Protein AF-A0A0A1ZXY6-F1 (afdb_monomer_lite)

Secondary structure (DSSP, 8-state):
---HHHHHHHHHHHHHHHHHHHHHHHHHHHHHHHHHHHHHHHHHHHHTTT-S-HHHHHHHTTPPP-TTS-HHHHHHHHHHHHHT--

Radius of gyration: 23.11 Å; chains: 1; bounding box: 60×26×53 Å

Structure (mmCIF, N/CA/C/O backbone):
data_AF-A0A0A1ZXY6-F1
#
_entry.id   AF-A0A0A1ZXY6-F1
#
loop_
_atom_site.group_PDB
_atom_site.id
_atom_site.type_symbol
_atom_site.label_atom_id
_atom_site.label_alt_id
_atom_site.label_comp_id
_atom_site.label_asym_id
_atom_site.label_entity_id
_atom_site.label_seq_id
_atom_site.pdbx_PDB_ins_code
_atom_site.Cartn_x
_atom_site.Cartn_y
_atom_site.Cartn_z
_atom_site.occupancy
_atom_site.B_iso_or_equiv
_atom_site.auth_seq_id
_atom_site.auth_comp_id
_atom_site.auth_asym_id
_atom_site.auth_atom_id
_atom_site.pdbx_PDB_model_num
ATOM 1 N N . MET A 1 1 ? 36.907 13.466 -35.858 1.00 61.16 1 MET A N 1
ATOM 2 C CA . MET A 1 1 ? 36.997 12.414 -34.824 1.00 61.16 1 MET A CA 1
ATOM 3 C C . MET A 1 1 ? 35.591 11.937 -34.515 1.00 61.16 1 MET A C 1
ATOM 5 O O . MET A 1 1 ? 34.806 12.722 -33.999 1.00 61.16 1 MET A O 1
ATOM 9 N N . GLU A 1 2 ? 35.236 10.707 -34.888 1.00 66.81 2 GLU A N 1
ATOM 10 C CA . GLU A 1 2 ? 33.933 10.160 -34.501 1.00 66.81 2 GLU A CA 1
ATOM 11 C C . GLU A 1 2 ? 33.916 9.880 -32.998 1.00 66.81 2 GLU A C 1
ATOM 13 O O . GLU A 1 2 ? 34.790 9.200 -32.457 1.00 66.81 2 GLU A O 1
ATOM 18 N N . ASN A 1 3 ? 32.925 10.435 -32.307 1.00 85.25 3 ASN A N 1
ATOM 19 C CA . ASN A 1 3 ? 32.780 10.239 -30.877 1.00 85.25 3 ASN A CA 1
ATOM 20 C C . ASN A 1 3 ? 32.243 8.821 -30.618 1.00 85.25 3 ASN A C 1
ATOM 22 O O . ASN A 1 3 ? 31.087 8.522 -30.926 1.00 85.25 3 ASN A O 1
ATOM 26 N N . LYS A 1 4 ? 33.080 7.952 -30.038 1.00 85.69 4 LYS A N 1
ATOM 27 C CA . LYS A 1 4 ? 32.733 6.556 -29.705 1.00 85.69 4 LYS A CA 1
ATOM 28 C C . LYS A 1 4 ? 31.441 6.450 -28.885 1.00 85.69 4 LYS A C 1
ATOM 30 O O . LYS A 1 4 ? 30.669 5.513 -29.076 1.00 85.69 4 LYS A O 1
ATOM 35 N N . PHE A 1 5 ? 31.164 7.437 -28.032 1.00 87.06 5 PHE A N 1
ATOM 36 C CA . PHE A 1 5 ? 29.933 7.496 -27.244 1.00 87.06 5 PHE A CA 1
ATOM 37 C C . PHE A 1 5 ? 28.683 7.697 -28.113 1.00 87.06 5 PHE A C 1
ATOM 39 O O . PHE A 1 5 ? 27.652 7.067 -27.888 1.00 87.06 5 PHE A O 1
ATOM 46 N N . TYR A 1 6 ? 28.777 8.532 -29.151 1.00 88.00 6 TYR A N 1
ATOM 47 C CA . TYR A 1 6 ? 27.666 8.796 -30.065 1.00 88.00 6 TYR A CA 1
ATOM 48 C C . TYR A 1 6 ? 27.321 7.565 -30.917 1.00 88.00 6 TYR A C 1
ATOM 50 O O . TYR A 1 6 ? 26.146 7.225 -31.056 1.00 88.00 6 TYR A O 1
ATOM 58 N N . GLN A 1 7 ? 28.337 6.864 -31.430 1.00 90.56 7 GLN A N 1
ATOM 59 C CA . GLN A 1 7 ? 28.188 5.588 -32.147 1.00 90.56 7 GLN A CA 1
ATOM 60 C C . GLN A 1 7 ? 27.518 4.527 -31.256 1.00 90.56 7 GLN A C 1
ATOM 62 O O . GLN A 1 7 ? 26.534 3.899 -31.654 1.00 90.56 7 GLN A O 1
ATOM 67 N N . TRP A 1 8 ? 27.986 4.393 -30.009 1.00 91.06 8 TRP A N 1
ATOM 68 C CA . TRP A 1 8 ? 27.390 3.481 -29.034 1.00 91.06 8 TRP A CA 1
ATOM 69 C C . TRP A 1 8 ? 25.922 3.819 -28.749 1.00 91.06 8 TRP A C 1
ATOM 71 O O . TRP A 1 8 ? 25.067 2.932 -28.826 1.00 91.06 8 TRP A O 1
ATOM 81 N N . TRP A 1 9 ? 25.614 5.095 -28.489 1.00 90.69 9 TRP A N 1
ATOM 82 C CA . TRP A 1 9 ? 24.250 5.561 -28.234 1.00 90.69 9 TRP A CA 1
ATOM 83 C C . TRP A 1 9 ? 23.335 5.310 -29.429 1.00 90.69 9 TRP A C 1
ATOM 85 O O . TRP A 1 9 ? 22.217 4.834 -29.257 1.00 90.69 9 TRP A O 1
ATOM 95 N N . LYS A 1 10 ? 23.801 5.582 -30.652 1.00 90.06 10 LYS A N 1
ATOM 96 C CA . LYS A 1 10 ? 23.039 5.334 -31.882 1.00 90.06 10 LYS A CA 1
ATOM 97 C C . LYS A 1 10 ? 22.677 3.852 -32.030 1.00 90.06 10 LYS A C 1
ATOM 99 O O . LYS A 1 10 ? 21.542 3.558 -32.394 1.00 90.06 10 LYS A O 1
ATOM 104 N N . ASN A 1 11 ? 23.595 2.945 -31.689 1.00 93.06 11 ASN A N 1
ATOM 105 C CA . ASN A 1 11 ? 23.361 1.502 -31.762 1.00 93.06 11 ASN A CA 1
ATOM 106 C C . ASN A 1 11 ? 22.439 0.985 -30.637 1.00 93.06 11 ASN A C 1
ATOM 108 O O . ASN A 1 11 ? 21.600 0.118 -30.863 1.00 93.06 11 ASN A O 1
ATOM 112 N N . HIS A 1 12 ? 22.540 1.551 -29.430 1.00 94.25 12 HIS A N 1
ATOM 113 C CA . HIS A 1 12 ? 21.802 1.067 -28.255 1.00 94.25 12 HIS A CA 1
ATOM 114 C C . HIS A 1 12 ? 20.506 1.827 -27.958 1.00 94.25 12 HIS A C 1
ATOM 116 O O . HIS A 1 12 ? 19.726 1.373 -27.121 1.00 94.25 12 HIS A O 1
ATOM 122 N N . ARG A 1 13 ? 20.218 2.943 -28.646 1.00 93.25 13 ARG A N 1
ATOM 123 C CA . ARG A 1 13 ? 19.049 3.802 -28.376 1.00 93.25 13 ARG A CA 1
ATOM 124 C C . ARG A 1 13 ? 17.746 3.010 -28.297 1.00 93.25 13 ARG A C 1
ATOM 126 O O . ARG A 1 13 ? 16.937 3.268 -27.411 1.00 93.25 13 ARG A O 1
ATOM 133 N N . ARG A 1 14 ? 17.540 2.033 -29.185 1.00 92.75 14 ARG A N 1
ATOM 134 C CA . ARG A 1 14 ? 16.328 1.196 -29.197 1.00 92.75 14 ARG A CA 1
ATOM 135 C C . ARG A 1 14 ? 16.226 0.295 -27.964 1.00 92.75 14 ARG A C 1
ATOM 137 O O . ARG A 1 14 ? 15.152 0.176 -27.392 1.00 92.75 14 ARG A O 1
ATOM 144 N N . VAL A 1 15 ? 17.337 -0.299 -27.534 1.00 95.38 15 VAL A N 1
ATOM 145 C CA . VAL A 1 15 ? 17.380 -1.158 -26.340 1.00 95.38 15 VAL A CA 1
ATOM 146 C C . VAL A 1 15 ? 17.177 -0.327 -25.078 1.00 95.38 15 VAL A C 1
ATOM 148 O O . VAL A 1 15 ? 16.377 -0.698 -24.229 1.00 95.38 15 VAL A O 1
ATOM 151 N N . VAL A 1 16 ? 17.839 0.829 -24.979 1.00 94.50 16 VAL A N 1
ATOM 152 C CA . VAL A 1 16 ? 17.703 1.734 -23.827 1.00 94.50 16 VAL A CA 1
ATOM 153 C C . VAL A 1 16 ? 16.273 2.257 -23.710 1.00 94.50 16 VAL A C 1
ATOM 155 O O . VAL A 1 16 ? 15.688 2.208 -22.633 1.00 94.50 16 VAL A O 1
ATOM 158 N N . THR A 1 17 ? 15.684 2.720 -24.816 1.00 94.12 17 THR A N 1
ATOM 159 C CA . THR A 1 17 ? 14.299 3.221 -24.818 1.00 94.12 17 THR A CA 1
ATOM 160 C C . THR A 1 17 ? 13.293 2.122 -24.503 1.00 94.12 17 THR A C 1
ATOM 162 O O . THR A 1 17 ? 12.399 2.345 -23.692 1.00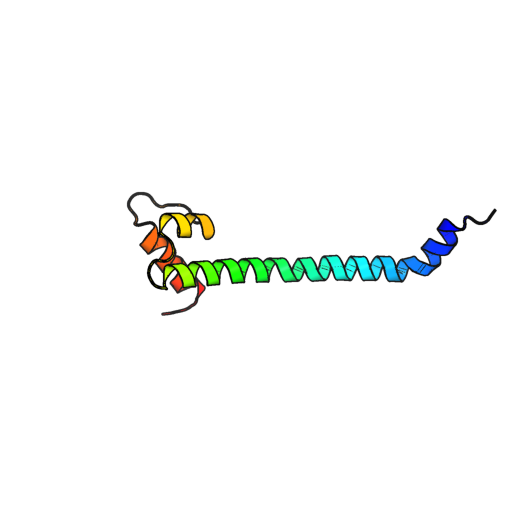 94.12 17 THR A O 1
ATOM 165 N N . PHE A 1 18 ? 13.454 0.927 -25.073 1.00 95.88 18 PHE A N 1
ATOM 166 C CA . PHE A 1 18 ? 12.572 -0.199 -24.782 1.00 95.88 18 PHE A CA 1
ATOM 167 C C . PHE A 1 18 ? 12.717 -0.692 -23.337 1.00 95.88 18 PHE A C 1
ATOM 169 O O . PHE A 1 18 ? 11.718 -0.919 -22.665 1.00 95.88 18 PHE A O 1
ATOM 176 N N . GLY A 1 19 ? 13.944 -0.789 -22.822 1.00 96.62 19 GLY A N 1
ATOM 177 C CA . GLY A 1 19 ? 14.199 -1.153 -21.428 1.00 96.62 19 GLY A CA 1
ATOM 178 C C . GLY A 1 19 ? 13.612 -0.141 -20.444 1.00 96.62 19 GLY A C 1
ATOM 179 O O . GLY A 1 19 ? 12.990 -0.531 -19.458 1.00 96.62 19 GLY A O 1
ATOM 180 N N . LEU A 1 20 ? 13.737 1.156 -20.743 1.00 96.06 20 LEU A N 1
ATOM 181 C CA . LEU A 1 20 ? 13.111 2.216 -19.953 1.00 96.06 20 LEU A CA 1
ATOM 182 C C . LEU A 1 20 ? 11.581 2.143 -20.018 1.00 96.06 20 LEU A C 1
ATOM 184 O O . LEU A 1 20 ? 10.909 2.290 -19.002 1.00 96.06 20 LEU A O 1
ATOM 188 N N . PHE A 1 21 ? 11.019 1.891 -21.200 1.00 96.25 21 PHE A N 1
ATOM 189 C CA . PHE A 1 21 ? 9.580 1.714 -21.351 1.00 96.25 21 PHE A CA 1
ATOM 190 C C . PHE A 1 21 ? 9.075 0.537 -20.510 1.00 96.25 21 PHE A C 1
ATOM 192 O O . PHE A 1 21 ? 8.117 0.694 -19.757 1.00 96.25 21 PHE A O 1
ATOM 199 N N . LEU A 1 22 ? 9.744 -0.617 -20.580 1.00 96.81 22 LEU A N 1
ATOM 200 C CA . LEU A 1 22 ? 9.363 -1.801 -19.814 1.00 96.81 22 LEU A CA 1
ATOM 201 C C . LEU A 1 22 ? 9.471 -1.587 -18.305 1.00 96.81 22 LEU A C 1
ATOM 203 O O . LEU A 1 22 ? 8.607 -2.065 -17.573 1.00 96.81 22 LEU A O 1
ATOM 207 N N . SER A 1 23 ? 10.492 -0.872 -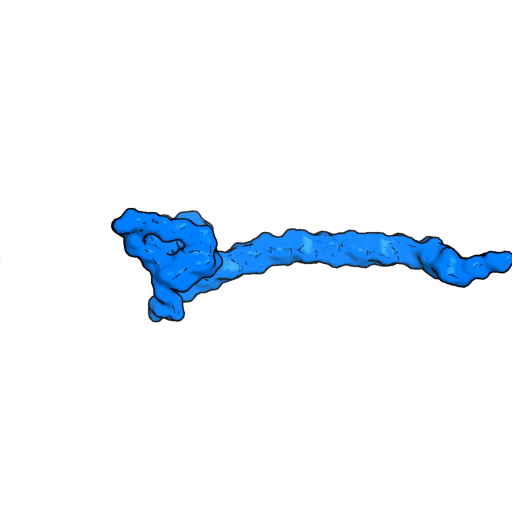17.825 1.00 95.06 23 SER A N 1
ATOM 208 C CA . SER A 1 23 ? 10.615 -0.591 -16.394 1.00 95.06 23 SER A CA 1
ATOM 209 C C . SER A 1 23 ? 9.466 0.291 -15.911 1.00 95.06 23 SER A C 1
ATOM 211 O O . SER A 1 23 ? 8.778 -0.079 -14.960 1.00 95.06 23 SER A O 1
ATOM 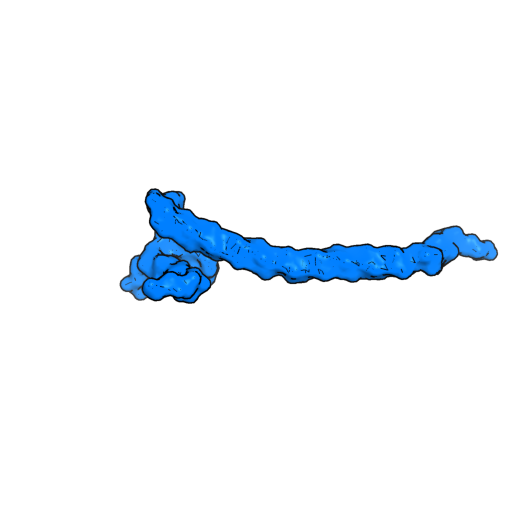213 N N . ILE A 1 24 ? 9.181 1.395 -16.609 1.00 96.19 24 ILE A N 1
ATOM 214 C CA . ILE A 1 24 ? 8.051 2.281 -16.292 1.00 96.19 24 ILE A CA 1
ATOM 215 C C . ILE A 1 24 ? 6.734 1.503 -16.340 1.00 96.19 24 ILE A C 1
ATOM 217 O O . ILE A 1 24 ? 5.921 1.616 -15.424 1.00 96.19 24 ILE A O 1
ATOM 221 N N . PHE A 1 25 ? 6.541 0.677 -17.368 1.00 95.81 25 PHE A N 1
ATOM 222 C CA . PHE A 1 25 ? 5.351 -0.152 -17.529 1.00 95.81 25 PHE A CA 1
ATOM 223 C C . PHE A 1 25 ? 5.186 -1.138 -16.365 1.00 95.81 25 PHE A C 1
ATOM 225 O O . PHE A 1 25 ? 4.121 -1.202 -15.754 1.00 95.81 25 PHE A O 1
ATOM 232 N N . ALA A 1 26 ? 6.245 -1.853 -15.984 1.00 95.00 26 ALA A N 1
ATOM 233 C CA . ALA A 1 26 ? 6.208 -2.783 -14.860 1.00 95.00 26 ALA A CA 1
ATOM 234 C C . ALA A 1 26 ? 5.853 -2.078 -13.540 1.00 95.00 26 ALA A C 1
ATOM 236 O O . ALA A 1 26 ? 5.003 -2.563 -12.793 1.00 95.00 26 ALA A O 1
ATOM 237 N N . PHE A 1 27 ? 6.447 -0.913 -13.264 1.00 92.94 27 PHE A N 1
ATOM 238 C CA . PHE A 1 27 ? 6.106 -0.125 -12.077 1.00 92.94 27 PHE A CA 1
ATOM 239 C C . PHE A 1 27 ? 4.665 0.388 -12.114 1.00 92.94 27 PHE A C 1
ATOM 241 O O . PHE A 1 27 ? 3.971 0.319 -11.099 1.00 92.94 27 PHE A O 1
ATOM 248 N N . TYR A 1 28 ? 4.198 0.851 -13.274 1.00 92.50 28 TYR A N 1
ATOM 249 C CA . TYR A 1 28 ? 2.831 1.331 -13.454 1.00 92.50 28 TYR A CA 1
ATOM 250 C C . TYR A 1 28 ? 1.798 0.259 -13.092 1.00 92.50 28 TYR A C 1
ATOM 252 O O . TYR A 1 28 ? 0.864 0.550 -12.349 1.00 92.50 28 TYR A O 1
ATOM 260 N N . PHE A 1 29 ? 2.000 -0.985 -13.540 1.00 90.81 29 PHE A N 1
ATOM 261 C CA . PHE A 1 29 ? 1.116 -2.096 -13.182 1.00 90.81 29 PHE A CA 1
ATOM 262 C C . PHE A 1 29 ? 1.307 -2.572 -11.748 1.00 90.81 29 PHE A C 1
ATOM 264 O O . PHE A 1 29 ? 0.332 -2.906 -11.087 1.00 90.81 29 PHE A O 1
ATOM 271 N N . ARG A 1 30 ? 2.532 -2.583 -11.223 1.00 91.50 30 ARG A N 1
ATOM 272 C CA . ARG A 1 30 ? 2.798 -3.079 -9.869 1.00 91.50 30 ARG A CA 1
ATOM 273 C C . ARG A 1 30 ? 2.099 -2.256 -8.782 1.00 91.50 30 ARG A C 1
ATOM 275 O O . ARG A 1 30 ? 1.569 -2.823 -7.831 1.00 91.50 30 ARG A O 1
ATOM 282 N N . ILE A 1 31 ? 2.090 -0.930 -8.912 1.00 89.75 31 ILE A N 1
ATOM 283 C CA . ILE A 1 31 ? 1.548 -0.018 -7.893 1.00 89.75 31 ILE A CA 1
ATOM 284 C C . ILE A 1 31 ? 0.077 -0.308 -7.525 1.00 89.75 31 ILE A C 1
ATOM 286 O O . ILE A 1 31 ? -0.206 -0.384 -6.326 1.00 89.75 31 ILE A O 1
ATOM 290 N N . PRO A 1 32 ? -0.877 -0.444 -8.469 1.00 88.12 32 PRO A N 1
ATOM 291 C CA . PRO A 1 32 ? -2.257 -0.770 -8.121 1.00 88.12 32 PRO A CA 1
ATOM 292 C C . PRO A 1 32 ? -2.370 -2.140 -7.447 1.00 88.12 32 PRO A C 1
ATOM 294 O O . PRO A 1 32 ? -3.040 -2.229 -6.421 1.00 88.12 32 PRO A O 1
ATOM 297 N N . PHE A 1 33 ? -1.650 -3.166 -7.915 1.00 89.00 33 PHE A N 1
ATOM 298 C CA . PHE A 1 33 ? -1.661 -4.485 -7.267 1.00 89.00 33 PHE A CA 1
ATOM 299 C C . PHE A 1 33 ? -1.131 -4.437 -5.830 1.00 89.00 33 PHE A C 1
ATOM 301 O O . PHE A 1 33 ? -1.756 -4.992 -4.930 1.00 89.00 33 PHE A O 1
ATOM 308 N N . ASP A 1 34 ? -0.029 -3.722 -5.586 1.00 89.81 34 ASP A N 1
ATOM 309 C CA . ASP A 1 34 ? 0.528 -3.559 -4.238 1.00 89.81 34 ASP A CA 1
ATOM 310 C C . ASP A 1 34 ? -0.458 -2.821 -3.309 1.00 89.81 34 ASP A C 1
ATOM 312 O O . ASP A 1 34 ? -0.547 -3.128 -2.117 1.00 89.81 34 ASP A O 1
ATOM 316 N N . LYS A 1 35 ? -1.227 -1.855 -3.833 1.00 88.69 35 LYS A N 1
ATOM 317 C CA . LYS A 1 35 ? -2.279 -1.165 -3.066 1.00 88.69 35 LYS A CA 1
ATOM 318 C C . LYS A 1 35 ? -3.449 -2.092 -2.745 1.00 88.69 35 LYS A C 1
ATOM 320 O O . LYS A 1 35 ? -3.860 -2.148 -1.588 1.00 88.69 35 LYS A O 1
ATOM 325 N N . GLU A 1 36 ? -3.960 -2.829 -3.728 1.00 89.50 36 GLU A N 1
ATOM 326 C CA . GLU A 1 36 ? -5.063 -3.771 -3.511 1.00 89.50 36 GLU A CA 1
ATOM 327 C C . GLU A 1 36 ? -4.682 -4.879 -2.526 1.00 89.50 36 GLU A C 1
ATOM 329 O O . GLU A 1 36 ? -5.452 -5.196 -1.617 1.00 89.50 36 GLU A O 1
ATOM 334 N N . ALA A 1 37 ? -3.474 -5.431 -2.659 1.00 90.44 37 ALA A N 1
ATOM 335 C CA . ALA A 1 37 ? -2.961 -6.456 -1.760 1.00 90.44 37 ALA A CA 1
ATOM 336 C C . ALA A 1 37 ? -2.900 -5.955 -0.311 1.00 90.44 37 ALA A C 1
ATOM 338 O O . ALA A 1 37 ? -3.338 -6.657 0.597 1.00 90.44 37 ALA A O 1
ATOM 339 N N . LYS A 1 38 ? -2.433 -4.718 -0.087 1.00 91.38 38 LYS A N 1
ATOM 340 C CA . LYS A 1 38 ? -2.396 -4.106 1.253 1.00 91.38 38 LYS A CA 1
ATOM 341 C C . LYS A 1 38 ? -3.783 -3.927 1.862 1.00 91.38 38 LYS A C 1
ATOM 343 O O . LYS A 1 38 ? -3.949 -4.169 3.058 1.00 91.38 38 LYS A O 1
ATOM 348 N N . VAL A 1 39 ? -4.770 -3.509 1.068 1.00 91.81 39 VAL A N 1
ATOM 349 C CA . VAL A 1 39 ? -6.153 -3.359 1.548 1.00 91.81 39 VAL A CA 1
ATOM 350 C C . VAL A 1 39 ? -6.729 -4.723 1.925 1.00 91.81 39 VAL A C 1
ATOM 352 O O . VAL A 1 39 ? -7.218 -4.883 3.042 1.00 91.81 39 VAL A O 1
ATOM 355 N N . LYS A 1 40 ? -6.600 -5.725 1.045 1.00 90.50 40 LYS A N 1
ATOM 356 C CA . LYS A 1 40 ? -7.079 -7.092 1.305 1.00 90.50 40 LYS A CA 1
ATOM 357 C C . LYS A 1 40 ? -6.409 -7.717 2.528 1.00 90.50 40 LYS A C 1
ATOM 359 O O . LYS A 1 40 ? -7.109 -8.268 3.370 1.00 90.50 40 LYS A O 1
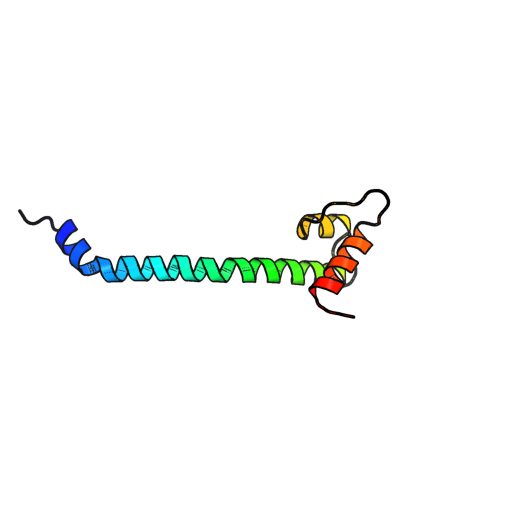ATOM 364 N N . ASP A 1 41 ? -5.091 -7.580 2.664 1.00 91.12 41 ASP A N 1
ATOM 365 C CA . ASP A 1 41 ? -4.331 -8.065 3.824 1.00 91.12 41 ASP A CA 1
ATOM 366 C C . ASP A 1 41 ? -4.776 -7.381 5.125 1.00 91.12 41 ASP A C 1
ATOM 368 O O . ASP A 1 41 ? -5.020 -8.046 6.129 1.00 91.12 41 ASP A O 1
ATOM 372 N N . THR A 1 42 ? -4.969 -6.058 5.101 1.00 92.00 42 THR A N 1
ATOM 373 C CA . THR A 1 42 ? -5.468 -5.315 6.268 1.00 92.00 42 THR A CA 1
ATOM 374 C C . THR A 1 42 ? -6.869 -5.781 6.661 1.00 92.00 42 THR A C 1
ATOM 376 O O . THR A 1 42 ? -7.122 -6.023 7.838 1.00 92.00 42 THR A O 1
ATOM 379 N N . CYS A 1 43 ? -7.767 -5.962 5.692 1.00 90.94 43 CYS A N 1
ATOM 380 C CA . CYS A 1 43 ? -9.118 -6.459 5.941 1.00 90.94 43 CYS A CA 1
ATOM 381 C C . CYS A 1 43 ? -9.133 -7.904 6.456 1.00 90.94 43 CYS A C 1
ATOM 383 O O . CYS A 1 43 ? -9.875 -8.216 7.387 1.00 90.94 43 CYS A O 1
ATOM 385 N N . ALA A 1 44 ? -8.283 -8.775 5.909 1.00 89.12 44 ALA A N 1
ATOM 386 C CA . ALA A 1 44 ? -8.135 -10.147 6.379 1.00 89.12 44 ALA A CA 1
ATOM 387 C C . ALA A 1 44 ? -7.627 -10.191 7.828 1.00 89.12 44 ALA A C 1
ATOM 389 O O . ALA A 1 44 ? -8.207 -10.892 8.653 1.00 89.12 44 ALA A O 1
ATOM 390 N N . LYS A 1 45 ? -6.610 -9.390 8.169 1.00 89.88 45 LYS A N 1
ATOM 391 C CA . LYS A 1 45 ? -6.080 -9.260 9.540 1.00 89.88 45 LYS A CA 1
ATOM 392 C C . LYS A 1 45 ? -7.086 -8.655 10.511 1.00 89.88 45 LYS A C 1
ATOM 394 O O . LYS A 1 45 ? -7.115 -9.027 11.681 1.00 89.88 45 LYS A O 1
ATOM 399 N N . LEU A 1 46 ? -7.911 -7.720 10.043 1.00 89.06 46 LEU A N 1
ATOM 400 C CA . LEU A 1 46 ? -8.977 -7.146 10.855 1.00 89.06 46 LEU A CA 1
ATOM 401 C C . LEU A 1 46 ? -10.021 -8.209 11.216 1.00 89.06 46 LEU A C 1
ATOM 403 O O . LEU A 1 46 ? -10.440 -8.272 12.372 1.00 89.06 46 LEU A O 1
ATOM 407 N N . ASN A 1 47 ? -10.396 -9.049 10.246 1.00 84.44 47 ASN A N 1
ATOM 408 C CA . ASN A 1 47 ? -11.395 -10.103 10.408 1.00 84.44 47 ASN A CA 1
ATOM 409 C C . ASN A 1 47 ? -10.855 -11.329 11.174 1.00 84.44 47 ASN A C 1
ATOM 411 O O . ASN A 1 47 ? -11.561 -11.935 11.974 1.00 84.44 47 ASN A O 1
ATOM 415 N N . SER A 1 48 ? -9.584 -11.680 10.963 1.00 80.94 48 SER A N 1
ATOM 416 C CA . SER A 1 48 ? -8.926 -12.831 11.582 1.00 80.94 48 SER A CA 1
ATOM 417 C C . SER A 1 48 ? -8.448 -12.506 12.998 1.00 80.94 48 SER A C 1
ATOM 419 O O . SER A 1 48 ? -7.387 -11.912 13.194 1.00 80.94 48 SER A O 1
ATOM 421 N N . SER A 1 49 ? -9.211 -12.950 13.998 1.00 67.00 49 SER A N 1
ATOM 422 C CA . SER A 1 49 ? -8.789 -13.041 15.407 1.00 67.00 49 SER A CA 1
ATOM 423 C C . SER A 1 49 ? -8.253 -11.745 16.028 1.00 67.00 49 SER A C 1
ATOM 425 O O . SER A 1 49 ? -7.388 -11.798 16.896 1.00 67.00 49 SER A O 1
ATOM 427 N N . TYR A 1 50 ? -8.755 -10.579 15.603 1.00 70.31 50 TYR A N 1
ATOM 428 C CA . TYR A 1 50 ? -8.350 -9.280 16.161 1.00 70.31 50 TYR A CA 1
ATOM 429 C C . TYR A 1 50 ? -6.831 -9.022 16.091 1.00 70.31 50 TYR A C 1
ATOM 431 O O . TYR A 1 50 ? -6.293 -8.302 16.929 1.00 70.31 50 TYR A O 1
ATOM 439 N N . GLN A 1 51 ? -6.136 -9.556 15.076 1.00 83.38 51 GLN A N 1
ATOM 440 C CA . GLN A 1 51 ? -4.687 -9.353 14.917 1.00 83.38 51 GLN A CA 1
ATOM 441 C C . GLN A 1 51 ? -4.287 -7.874 14.823 1.00 83.38 51 GLN A C 1
ATOM 443 O O . GLN A 1 51 ? -3.151 -7.527 15.136 1.00 83.38 51 GLN A O 1
ATOM 448 N N . ILE A 1 52 ? -5.206 -7.010 14.383 1.00 89.12 52 ILE A N 1
ATOM 449 C CA . ILE A 1 52 ? -5.041 -5.555 14.383 1.00 89.12 52 ILE A CA 1
ATOM 450 C C . ILE A 1 52 ? -6.238 -4.869 15.051 1.00 89.12 52 ILE A C 1
ATOM 452 O O . ILE A 1 52 ? -7.379 -5.345 14.974 1.00 89.12 52 ILE A O 1
ATOM 456 N N . THR A 1 53 ? -5.984 -3.719 15.678 1.00 89.31 53 THR A N 1
ATOM 457 C CA . THR A 1 53 ? -7.022 -2.867 16.279 1.00 89.31 53 THR A CA 1
ATOM 458 C C . THR A 1 53 ? -7.783 -2.068 15.213 1.00 89.31 53 THR A C 1
ATOM 460 O O . THR A 1 53 ? -7.328 -1.911 14.078 1.00 89.31 53 THR A O 1
ATOM 463 N N . GLY A 1 54 ? -8.963 -1.545 15.570 1.00 87.44 54 GLY A N 1
ATOM 464 C CA . GLY A 1 54 ? -9.737 -0.675 14.675 1.00 87.44 54 GLY A CA 1
ATOM 465 C C . GLY A 1 54 ? -8.979 0.601 14.295 1.00 87.44 54 GLY A C 1
ATOM 466 O O . GLY A 1 54 ? -8.979 0.991 13.132 1.00 87.44 54 GLY A O 1
ATOM 467 N N . ASP A 1 55 ? -8.263 1.200 15.248 1.00 89.25 55 ASP A N 1
ATOM 468 C CA . ASP A 1 55 ? -7.468 2.414 15.022 1.00 89.25 55 ASP A CA 1
ATOM 469 C C . ASP A 1 55 ? -6.306 2.173 14.053 1.00 89.25 55 ASP A C 1
ATOM 471 O O . ASP A 1 55 ? -6.026 2.999 13.180 1.00 89.25 55 ASP A O 1
ATOM 475 N N . GLU A 1 56 ? -5.642 1.020 14.168 1.00 90.19 56 GLU A N 1
ATOM 476 C CA . GLU A 1 56 ? -4.611 0.613 13.215 1.00 90.19 56 GLU A CA 1
ATOM 477 C C . GLU A 1 56 ? -5.182 0.383 11.818 1.00 90.19 56 GLU A C 1
ATOM 479 O O . GLU A 1 56 ? -4.563 0.784 10.830 1.00 90.19 56 GLU A O 1
ATOM 484 N N . ALA A 1 57 ? -6.357 -0.241 11.723 1.00 91.25 57 ALA A N 1
ATOM 485 C CA . ALA A 1 57 ? -7.010 -0.487 10.447 1.00 91.25 57 ALA A CA 1
ATOM 486 C C . ALA A 1 57 ? -7.430 0.819 9.760 1.00 91.25 57 ALA A C 1
ATOM 488 O O . ALA A 1 57 ? -7.139 0.989 8.580 1.00 91.25 57 ALA A O 1
ATOM 489 N N . ILE A 1 58 ? -8.010 1.780 10.491 1.00 92.44 58 ILE A N 1
ATOM 490 C CA . ILE A 1 58 ? -8.338 3.119 9.969 1.00 92.44 58 ILE A CA 1
ATOM 491 C C . ILE A 1 58 ? -7.100 3.791 9.365 1.00 92.44 58 ILE A C 1
ATOM 493 O O . ILE A 1 58 ? -7.161 4.290 8.240 1.00 92.44 58 ILE A O 1
ATOM 497 N N . LYS A 1 59 ? -5.961 3.758 10.073 1.00 91.81 59 LYS A N 1
ATOM 498 C CA . LYS A 1 59 ? -4.697 4.326 9.576 1.00 91.81 59 LYS A CA 1
ATOM 499 C C . LYS A 1 59 ? -4.192 3.598 8.329 1.00 91.81 59 LYS A C 1
ATOM 501 O O . LYS A 1 59 ? -3.865 4.249 7.342 1.00 91.81 59 LYS A O 1
ATOM 506 N N . LYS A 1 60 ? -4.145 2.260 8.344 1.00 91.06 60 LYS A N 1
ATOM 507 C CA . LYS A 1 60 ? -3.658 1.448 7.209 1.0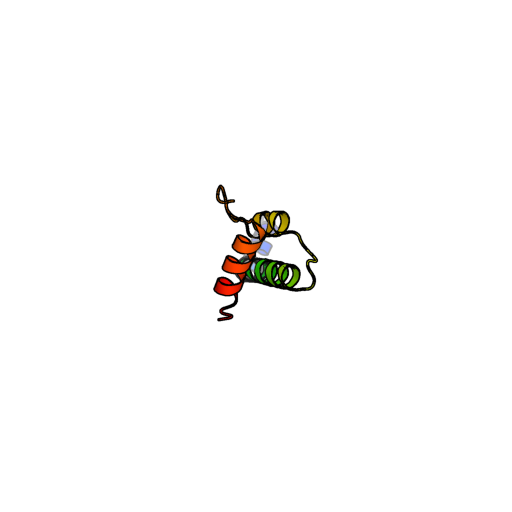0 91.06 60 LYS A CA 1
ATOM 508 C C . LYS A 1 60 ? -4.534 1.589 5.961 1.00 91.06 60 LYS A C 1
ATOM 510 O O . LYS A 1 60 ? -4.013 1.565 4.849 1.00 91.06 60 LYS A O 1
ATOM 515 N N . LEU A 1 61 ? -5.839 1.773 6.148 1.00 90.50 61 LEU A N 1
ATOM 516 C CA . LEU A 1 61 ? -6.815 1.988 5.079 1.00 90.50 61 LEU A CA 1
ATOM 517 C C . LEU A 1 61 ? -6.936 3.468 4.663 1.00 90.50 61 LEU A C 1
ATOM 519 O O . LEU A 1 61 ? -7.707 3.776 3.758 1.00 90.50 61 LEU A O 1
ATOM 523 N N . ASN A 1 62 ? -6.180 4.383 5.291 1.00 90.19 62 ASN A N 1
ATOM 524 C CA . ASN A 1 62 ? -6.279 5.837 5.098 1.00 90.19 62 ASN A CA 1
ATOM 525 C C . ASN A 1 62 ? -7.719 6.374 5.222 1.00 90.19 62 ASN A C 1
ATOM 527 O O . ASN A 1 62 ? -8.134 7.277 4.492 1.00 90.19 62 ASN A O 1
ATOM 531 N N . LEU A 1 63 ? -8.497 5.813 6.148 1.00 88.75 63 LEU A N 1
ATOM 532 C CA . LEU A 1 63 ? -9.862 6.246 6.421 1.00 88.75 63 LEU A CA 1
ATOM 533 C C . LEU A 1 63 ? -9.849 7.458 7.356 1.00 88.75 63 LEU A C 1
ATOM 535 O O . LEU A 1 63 ? -9.007 7.580 8.246 1.00 88.75 63 LEU A O 1
ATOM 539 N N . LYS A 1 64 ? -10.807 8.368 7.172 1.00 88.25 64 LYS A N 1
ATOM 540 C CA . LYS A 1 64 ? -11.028 9.459 8.127 1.00 88.25 64 LYS A CA 1
ATOM 541 C C . LYS A 1 64 ? -11.855 8.926 9.291 1.00 88.25 64 LYS A C 1
ATOM 543 O O . LYS A 1 64 ? -12.924 8.364 9.069 1.00 88.25 64 LYS A O 1
ATOM 548 N N . ALA A 1 65 ? -11.371 9.121 10.516 1.00 82.88 65 ALA A N 1
ATOM 549 C CA . ALA A 1 65 ? -12.151 8.820 11.710 1.00 82.88 65 ALA A CA 1
ATOM 550 C C . ALA A 1 65 ? -13.413 9.698 11.748 1.00 82.88 65 ALA A C 1
ATOM 552 O O . ALA A 1 65 ? -13.360 10.892 11.440 1.00 82.88 65 ALA A O 1
ATOM 553 N N . ILE A 1 66 ? -14.542 9.102 12.124 1.00 86.00 66 ILE A N 1
ATOM 554 C CA . ILE A 1 66 ? -15.828 9.790 12.256 1.00 86.00 66 ILE A CA 1
ATOM 555 C C . ILE A 1 66 ? -16.096 9.987 13.747 1.00 86.00 66 ILE A C 1
ATOM 557 O O . ILE A 1 66 ? -15.951 9.063 14.548 1.00 86.00 66 ILE A O 1
ATOM 561 N N . LYS A 1 67 ? -16.475 11.207 14.135 1.00 80.38 67 LYS A N 1
ATOM 562 C CA . LYS A 1 67 ? -16.800 11.529 15.528 1.00 80.38 67 LYS A CA 1
ATOM 563 C C . LYS A 1 67 ? -18.010 10.691 15.969 1.00 80.38 67 LYS A C 1
ATOM 565 O O . LYS A 1 67 ? -18.989 10.622 15.234 1.00 80.38 67 LYS A O 1
ATOM 570 N N . ASN A 1 68 ? -17.946 10.090 17.159 1.00 81.38 68 ASN A N 1
ATOM 571 C CA . ASN A 1 68 ? -18.979 9.208 17.734 1.00 81.38 68 ASN A CA 1
ATOM 572 C C . ASN A 1 68 ? -19.198 7.867 17.010 1.00 81.38 68 ASN A C 1
ATOM 574 O O . ASN A 1 68 ? -20.253 7.261 17.175 1.00 81.38 68 ASN A O 1
ATOM 578 N N . TYR A 1 69 ? -18.226 7.385 16.234 1.00 82.62 69 TYR A N 1
ATOM 579 C CA . TYR A 1 69 ? -18.322 6.081 15.581 1.00 82.62 69 TYR A CA 1
ATOM 580 C C . TYR A 1 69 ? -17.152 5.175 15.971 1.00 82.62 69 TYR A C 1
ATOM 582 O O . TYR A 1 69 ? -16.022 5.640 16.132 1.00 82.62 69 TYR A O 1
ATOM 590 N N . ASN A 1 70 ? -17.409 3.875 16.129 1.00 89.75 70 ASN A N 1
ATOM 591 C CA . ASN A 1 70 ? -16.366 2.915 16.470 1.00 89.75 70 ASN A CA 1
ATOM 592 C C . ASN A 1 70 ? -15.451 2.682 15.257 1.00 89.75 70 ASN A C 1
ATOM 594 O O . ASN A 1 70 ? -15.873 2.168 14.220 1.00 89.75 70 ASN A O 1
ATOM 598 N N . ASN A 1 71 ? -14.170 3.017 15.401 1.00 89.94 71 ASN A N 1
ATOM 599 C CA . ASN A 1 71 ? -13.159 2.865 14.353 1.00 89.94 71 ASN A CA 1
ATOM 600 C C . ASN A 1 71 ? -13.070 1.432 13.804 1.00 89.94 71 ASN A C 1
ATOM 602 O O . ASN A 1 71 ? -12.808 1.237 12.617 1.00 89.94 71 ASN A O 1
ATOM 606 N N . ARG A 1 72 ? -13.343 0.420 14.638 1.00 89.00 72 ARG A N 1
ATOM 607 C CA . ARG A 1 72 ? -13.355 -0.981 14.205 1.00 89.00 72 ARG A CA 1
ATOM 608 C C . ARG A 1 72 ? -14.556 -1.306 13.323 1.00 89.00 72 ARG A C 1
ATOM 610 O O . ARG A 1 72 ? -14.388 -1.978 12.310 1.00 89.00 72 ARG A O 1
ATOM 617 N N . GLU A 1 73 ? -15.740 -0.817 13.675 1.00 89.44 73 GLU A N 1
ATOM 618 C CA . GLU A 1 73 ? -16.939 -0.982 12.847 1.00 89.44 73 GLU A CA 1
ATOM 619 C C . GLU A 1 73 ? -16.776 -0.270 11.507 1.00 89.44 73 GLU A C 1
ATOM 621 O O . GLU A 1 73 ? -17.150 -0.815 10.474 1.00 89.44 73 GLU A O 1
ATOM 626 N N . LEU A 1 74 ? -16.131 0.900 11.501 1.00 91.19 74 LEU A N 1
ATOM 627 C CA . LEU A 1 74 ? -15.942 1.689 10.283 1.00 91.19 74 LEU A CA 1
ATOM 628 C C . LEU A 1 74 ? -14.999 0.979 9.316 1.00 91.19 74 LEU A C 1
ATOM 630 O O . LEU A 1 74 ? -15.279 0.882 8.121 1.00 91.19 74 LEU A O 1
ATOM 634 N N . ALA A 1 75 ? -13.899 0.444 9.846 1.00 91.44 75 ALA A N 1
ATOM 635 C CA . ALA A 1 75 ? -12.969 -0.362 9.074 1.00 91.44 75 ALA A CA 1
ATOM 636 C C . ALA A 1 75 ? -13.620 -1.670 8.583 1.00 91.44 75 ALA A C 1
ATOM 638 O O . ALA A 1 75 ? -13.440 -2.032 7.422 1.00 91.44 75 ALA A O 1
ATOM 639 N N . ASN A 1 76 ? -14.431 -2.341 9.411 1.00 90.50 76 ASN A N 1
ATOM 640 C CA . ASN A 1 76 ? -15.175 -3.539 9.007 1.00 90.50 76 ASN A CA 1
ATOM 641 C C . ASN A 1 76 ? -16.183 -3.243 7.889 1.00 90.50 76 ASN A C 1
ATOM 643 O O . ASN A 1 76 ? -16.209 -3.967 6.897 1.00 90.50 76 ASN A O 1
ATOM 647 N N . TYR A 1 77 ? -16.956 -2.160 8.007 1.00 89.38 77 TYR A N 1
ATOM 648 C CA . TYR A 1 77 ? -17.903 -1.722 6.981 1.00 89.38 77 TYR A CA 1
ATOM 649 C C . TYR A 1 77 ? -17.198 -1.448 5.647 1.00 89.38 77 TYR A C 1
ATOM 651 O O . TYR A 1 77 ? -17.636 -1.910 4.590 1.00 89.38 77 TYR A O 1
ATOM 659 N N . TYR A 1 78 ? -16.064 -0.741 5.693 1.00 90.50 78 TYR A N 1
ATOM 660 C CA . TYR A 1 78 ? -15.235 -0.514 4.514 1.00 90.50 78 TYR A CA 1
ATOM 661 C C . TYR A 1 78 ? -14.757 -1.834 3.897 1.00 90.50 78 TYR A C 1
ATOM 663 O O . TYR A 1 78 ? -14.905 -2.040 2.695 1.00 90.50 78 TYR A O 1
ATOM 671 N N . CYS A 1 79 ? -14.225 -2.743 4.715 1.00 91.25 79 CYS A N 1
ATOM 672 C CA . CYS A 1 79 ? -13.703 -4.028 4.262 1.00 91.25 79 CYS A CA 1
ATOM 673 C C . CYS A 1 79 ? -14.778 -4.935 3.655 1.00 91.25 79 CYS A C 1
ATOM 675 O O . CYS A 1 79 ? -14.533 -5.537 2.613 1.00 91.25 79 CYS A O 1
ATOM 677 N N . GLN A 1 80 ? -15.976 -4.995 4.240 1.00 89.50 80 GLN A N 1
ATOM 678 C CA . GLN A 1 80 ? -17.111 -5.733 3.677 1.00 89.50 80 GLN A CA 1
ATOM 679 C C . GLN A 1 80 ? -17.491 -5.194 2.297 1.00 89.50 80 GLN A C 1
ATOM 681 O O . GLN A 1 80 ? -17.605 -5.956 1.336 1.00 89.50 80 GLN A O 1
ATOM 686 N N . ARG A 1 81 ? -17.601 -3.865 2.172 1.00 88.25 81 ARG A N 1
ATOM 687 C CA . ARG A 1 81 ? -17.919 -3.216 0.896 1.00 88.25 81 ARG A CA 1
ATOM 688 C C . ARG A 1 81 ? -16.817 -3.409 -0.147 1.00 88.25 81 ARG A C 1
ATOM 690 O O . ARG A 1 81 ? -17.129 -3.606 -1.316 1.00 88.25 81 ARG A O 1
ATOM 697 N N . TYR A 1 82 ? -15.553 -3.361 0.267 1.00 86.88 82 TYR A N 1
ATOM 698 C CA . TYR A 1 82 ? -14.399 -3.548 -0.612 1.00 86.88 82 TYR A CA 1
ATOM 699 C C . TYR A 1 82 ? -14.268 -4.996 -1.108 1.00 86.88 82 TYR A C 1
ATOM 701 O O . TYR A 1 82 ? -13.939 -5.224 -2.268 1.00 86.88 82 TYR A O 1
ATOM 709 N N . LEU A 1 83 ? -14.538 -5.979 -0.243 1.00 82.31 83 LEU A N 1
ATOM 710 C CA . LEU A 1 83 ? -14.460 -7.405 -0.575 1.00 82.31 83 LEU A CA 1
ATOM 711 C C . LEU A 1 83 ? -15.724 -7.941 -1.264 1.00 82.31 83 LEU A C 1
ATOM 713 O O . LEU A 1 83 ? -15.702 -9.059 -1.769 1.00 82.31 83 LEU A O 1
ATOM 717 N N . GLY A 1 84 ? -16.817 -7.172 -1.286 1.00 78.56 84 GLY A N 1
ATOM 718 C CA . GLY A 1 84 ? -18.090 -7.596 -1.876 1.00 78.56 84 GLY A CA 1
ATOM 719 C C . GLY A 1 84 ? -18.787 -8.717 -1.098 1.00 78.56 84 GLY A C 1
ATOM 720 O O . GLY A 1 84 ? -19.652 -9.393 -1.647 1.00 78.56 84 GLY A O 1
ATOM 721 N N . ILE A 1 85 ? -18.407 -8.924 0.164 1.00 65.31 85 ILE A N 1
ATOM 722 C CA . ILE A 1 85 ? -18.999 -9.934 1.040 1.00 65.31 85 ILE A CA 1
ATOM 723 C C . ILE A 1 85 ? -20.289 -9.323 1.594 1.00 65.31 85 ILE A C 1
ATOM 725 O O . ILE A 1 85 ? -20.234 -8.389 2.397 1.00 65.31 85 ILE A O 1
ATOM 729 N N . LYS A 1 86 ? -21.430 -9.793 1.085 1.00 53.28 86 LYS A N 1
ATOM 730 C CA . LYS A 1 86 ? -22.774 -9.442 1.555 1.00 53.28 86 LYS A CA 1
ATOM 731 C C . LYS A 1 86 ? -23.252 -10.456 2.581 1.00 53.28 86 LYS A C 1
ATOM 733 O O . LYS A 1 86 ? -23.023 -11.660 2.334 1.00 53.28 86 LYS A O 1
#

Organism: NCBI:txid167544

Sequence (86 aa):
MENKFYQWWKNHRRVVTFGLFLSIFAFYFRIPFDKEAKVKDTCAKLNSSYQITGDEAIKKLNLKAIKNYNNRELANYYCQRYLGIK

pLDDT: mean 88.16, std 7.75, range [53.28, 96.81]

Foldseek 3Di: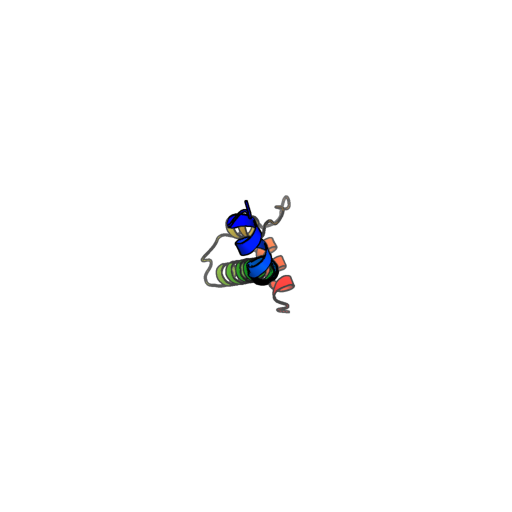
DDDPVVVVCVVCVVVVVVVVVVVVVVVVVVVVVVLLVQLLVLLVCLVPPCVDALVVLCVSNVHDDDPPDGSSVVSNVVSCVSVVPD